Protein AF-A0AA97DWZ9-F1 (afdb_monomer_lite)

Foldseek 3Di:
DDDPDPVPDDVVVVVVDDDDDDDDDDLVVLLVVLVVDPPSVLLNVCVLLDSHNVVSVVCVVVVVSCVLVVLLVLLVCCLVVVDPLCRSCPPPDPVCLLVSLSSLLSLLVLLLVVVVPDDHDPSSPSVSVSCCVPQNNVRSVVLSVLSVVLSVVVVVDVDDSSVSVSVSVVSD

Sequence (172 aa):
MTSSHSTSLLPTIRSRCLLVNVPTPSLAEVKQWLMSQADGEEASKLFWLTTQPYRLLTIQQQGKVKLYSNLLEQLQNMFENTASINDVLKGLDSKNFEDYCNGLAAIVHQCICHSTGMKLDESLSQIYSILMARLGIQGLMTRYQALQKLKSDLQKTNLNPIMQLTHELNQW

pLDDT: mean 85.15, std 5.04, range [60.59, 93.81]

Secondary structure (DSSP, 8-state):
---S-GGGS-HHHHTTS-----PPPPHHHHHHHHHTSTTHHHHHTTTTT---HHHHHHHHHTT-HHHHHHHHHHHHHHHTTSS-HHHHTTT--TTTHHHHHHHHHHHHHHHHHHHTTPPPPGGGHHHHHHHHHHHHHHHHHHHHHHHHHHHHHHHHS---HHHHHHHHHTT-

Radius of gyration: 18.3 Å; chains: 1; bounding box: 42×41×44 Å

Structure (mmCIF, N/CA/C/O backbone):
data_AF-A0AA97DWZ9-F1
#
_entry.id   AF-A0AA97DWZ9-F1
#
loop_
_atom_site.group_PDB
_atom_site.id
_atom_site.type_symbol
_atom_site.label_atom_id
_atom_site.label_alt_id
_atom_site.label_comp_id
_atom_site.label_asym_id
_atom_site.label_entity_id
_atom_site.label_seq_id
_atom_site.pdbx_PDB_ins_code
_atom_site.Cartn_x
_atom_site.Cartn_y
_atom_site.Cartn_z
_atom_site.occupancy
_atom_site.B_iso_or_equiv
_atom_site.auth_seq_id
_atom_site.auth_comp_id
_atom_site.auth_asym_id
_atom_site.auth_atom_id
_atom_site.pdbx_PDB_model_num
ATOM 1 N N . MET A 1 1 ? 22.704 10.850 -16.354 1.00 60.59 1 MET A N 1
ATOM 2 C CA . MET A 1 1 ? 21.727 11.348 -15.360 1.00 60.59 1 MET A CA 1
ATOM 3 C C . MET A 1 1 ? 20.377 10.749 -15.694 1.00 60.59 1 MET A C 1
ATOM 5 O O . MET A 1 1 ? 20.024 10.741 -16.865 1.00 60.59 1 MET A O 1
ATOM 9 N N . THR A 1 2 ? 19.657 10.235 -14.705 1.00 76.69 2 THR A N 1
ATOM 10 C CA . THR A 1 2 ? 18.295 9.709 -14.863 1.00 76.69 2 THR A CA 1
ATOM 11 C C . THR A 1 2 ? 17.333 10.608 -14.087 1.00 76.69 2 THR A C 1
ATOM 13 O O . THR A 1 2 ? 17.697 11.153 -13.048 1.00 76.69 2 THR A O 1
ATOM 16 N N . SER A 1 3 ? 16.130 10.831 -14.617 1.00 76.44 3 SER A N 1
ATOM 17 C CA . SER A 1 3 ? 15.088 11.619 -13.949 1.00 76.44 3 SER A CA 1
ATOM 18 C C . SER A 1 3 ? 13.726 11.004 -14.233 1.00 76.44 3 SER A C 1
ATOM 20 O O . SER A 1 3 ? 13.460 10.607 -15.366 1.00 76.44 3 SER A O 1
ATOM 22 N N . SER A 1 4 ? 12.859 10.976 -13.222 1.00 76.31 4 SER A N 1
ATOM 23 C CA . SER A 1 4 ? 11.455 10.570 -13.359 1.00 76.31 4 SER A CA 1
ATOM 24 C C . SER A 1 4 ? 10.633 11.589 -14.158 1.00 76.31 4 SER A C 1
ATOM 26 O O . SER A 1 4 ? 9.623 11.234 -14.757 1.00 76.31 4 SER A O 1
ATOM 28 N N . HIS A 1 5 ? 11.079 12.853 -14.195 1.00 76.06 5 HIS A N 1
ATOM 29 C CA . HIS A 1 5 ? 10.437 13.938 -14.935 1.00 76.06 5 HIS A CA 1
ATOM 30 C C . HIS A 1 5 ? 11.487 14.764 -15.684 1.00 76.06 5 HIS A C 1
ATOM 32 O O . HIS A 1 5 ? 12.279 15.501 -15.092 1.00 76.06 5 HIS A O 1
ATOM 38 N N . SER A 1 6 ? 11.497 14.662 -17.013 1.00 74.81 6 SER A N 1
ATOM 39 C CA . SER A 1 6 ? 12.407 15.438 -17.866 1.00 74.81 6 SER A CA 1
ATOM 40 C C . SER A 1 6 ? 12.077 16.937 -17.884 1.00 74.81 6 SER A C 1
ATOM 42 O O . SER A 1 6 ? 12.932 17.754 -18.219 1.00 74.81 6 SER A O 1
ATOM 44 N N . THR A 1 7 ? 10.858 17.317 -17.491 1.00 76.88 7 THR A N 1
ATOM 45 C CA . THR A 1 7 ? 10.383 18.708 -17.401 1.00 76.88 7 THR A CA 1
ATOM 46 C C . THR A 1 7 ? 10.917 19.457 -16.184 1.00 76.88 7 THR A C 1
ATOM 48 O O . THR A 1 7 ? 11.015 20.678 -16.231 1.00 76.88 7 THR A O 1
ATOM 51 N N . SER A 1 8 ? 11.304 18.742 -15.127 1.00 79.25 8 SER A N 1
ATOM 52 C CA . SER A 1 8 ? 11.941 19.319 -13.937 1.00 79.25 8 SER A CA 1
ATOM 53 C C . SER A 1 8 ? 13.435 19.597 -14.139 1.00 79.25 8 SER A C 1
ATOM 55 O O . SER A 1 8 ? 14.067 20.205 -13.280 1.00 79.25 8 SER A O 1
ATOM 57 N N . LEU A 1 9 ? 14.018 19.148 -15.259 1.00 80.94 9 LEU A N 1
ATOM 58 C CA . LEU A 1 9 ? 15.406 19.437 -15.610 1.00 80.94 9 LEU A CA 1
ATOM 59 C C . LEU A 1 9 ? 15.530 20.838 -16.210 1.00 80.94 9 LEU A C 1
ATOM 61 O O . LEU A 1 9 ? 14.672 21.290 -16.970 1.00 80.94 9 LEU A O 1
ATOM 65 N N . LEU A 1 10 ? 16.651 21.498 -15.915 1.00 85.94 10 LEU A N 1
ATOM 66 C CA . LEU A 1 10 ? 16.957 22.807 -16.480 1.00 85.94 10 LEU A CA 1
ATOM 67 C C . LEU A 1 10 ? 16.918 22.756 -18.021 1.00 85.94 10 LEU A C 1
ATOM 69 O O . LEU A 1 10 ? 17.504 21.842 -18.617 1.00 85.94 10 LEU A O 1
ATOM 73 N N . PRO A 1 11 ? 16.304 23.754 -18.687 1.00 82.88 11 PRO A N 1
ATOM 74 C CA . PRO A 1 11 ? 16.199 23.788 -20.147 1.00 82.88 11 PRO A CA 1
ATOM 75 C C . PRO A 1 11 ? 17.548 23.664 -20.871 1.00 82.88 11 PRO A C 1
ATOM 77 O O . PRO A 1 11 ? 17.619 23.080 -21.950 1.00 82.88 11 PRO A O 1
ATOM 80 N N . THR A 1 12 ? 18.622 24.165 -20.256 1.00 87.94 12 THR A N 1
ATOM 81 C CA . THR A 1 12 ? 20.001 24.127 -20.768 1.00 87.94 12 THR A CA 1
ATOM 82 C C . THR A 1 12 ? 20.616 22.729 -20.788 1.00 87.94 12 THR A C 1
ATOM 84 O O . THR A 1 12 ? 21.486 22.462 -21.613 1.00 87.94 12 THR A O 1
ATOM 87 N N . ILE A 1 13 ? 20.170 21.831 -19.905 1.00 82.00 13 ILE A N 1
ATOM 88 C CA . ILE A 1 13 ? 20.565 20.417 -19.907 1.00 82.00 13 ILE A CA 1
ATOM 89 C C . ILE A 1 13 ? 19.726 19.673 -20.946 1.00 82.00 13 ILE A C 1
ATOM 91 O O . ILE A 1 13 ? 20.260 18.921 -21.757 1.00 82.00 13 ILE A O 1
ATOM 95 N N . ARG A 1 14 ? 18.414 19.941 -20.983 1.00 79.25 14 ARG A N 1
ATOM 96 C CA . ARG A 1 14 ? 17.484 19.293 -21.918 1.00 79.25 14 ARG A CA 1
ATOM 97 C C . ARG A 1 14 ? 17.847 19.531 -23.388 1.00 79.25 14 ARG A C 1
ATOM 99 O O . ARG A 1 14 ? 17.649 18.636 -24.195 1.00 79.25 14 ARG A O 1
ATOM 106 N N . SER A 1 15 ? 18.384 20.702 -23.739 1.00 84.38 15 SER A N 1
ATOM 107 C CA . SER A 1 15 ? 18.804 21.011 -25.117 1.00 84.38 15 SER A CA 1
ATOM 108 C C . SER A 1 15 ? 20.148 20.399 -25.524 1.00 84.38 15 SER A C 1
ATOM 110 O O . SER A 1 15 ? 20.467 20.379 -26.709 1.00 84.38 15 SER A O 1
ATOM 112 N N . ARG A 1 16 ? 20.942 19.913 -24.562 1.00 90.06 16 ARG A N 1
ATOM 113 C CA . ARG A 1 16 ? 22.289 19.358 -24.788 1.00 90.06 16 ARG A CA 1
ATOM 114 C C . ARG A 1 16 ? 22.362 17.843 -24.601 1.00 90.06 16 ARG A C 1
ATOM 116 O O . ARG A 1 16 ? 23.418 17.258 -24.823 1.00 90.06 16 ARG A O 1
ATOM 123 N N . CYS A 1 17 ? 21.270 17.208 -24.185 1.00 86.75 17 CYS A N 1
ATOM 124 C CA . CYS A 1 17 ? 21.200 15.772 -23.950 1.00 86.75 17 CYS A CA 1
ATOM 125 C C . CYS A 1 17 ? 20.155 15.118 -24.856 1.00 86.75 17 CYS A C 1
ATOM 127 O O . CYS A 1 17 ? 19.073 15.664 -25.065 1.00 86.75 17 CYS A O 1
ATOM 129 N N . LEU A 1 18 ? 20.457 13.911 -25.338 1.00 85.75 18 LEU A N 1
ATOM 130 C CA . LEU A 1 18 ? 19.472 13.062 -26.001 1.00 85.75 18 LEU A CA 1
ATOM 131 C C . LEU A 1 18 ? 18.522 12.478 -24.948 1.00 85.75 18 LEU A C 1
ATOM 133 O O . LEU A 1 18 ? 18.955 11.769 -24.038 1.00 85.75 18 LEU A O 1
ATOM 137 N N . LEU A 1 19 ? 17.229 12.776 -25.072 1.00 84.81 19 LEU A N 1
ATOM 138 C CA . LEU A 1 19 ? 16.201 12.174 -24.231 1.00 84.81 19 LEU A CA 1
ATOM 139 C C . LEU A 1 19 ? 15.907 10.756 -24.729 1.00 84.81 19 LEU A C 1
ATOM 141 O O . LEU A 1 19 ? 15.357 10.578 -25.813 1.00 84.81 19 LEU A O 1
ATOM 145 N N .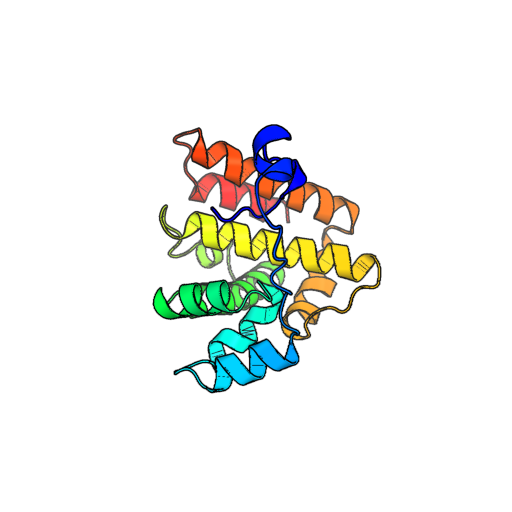 VAL A 1 20 ? 16.245 9.758 -23.917 1.00 87.25 20 VAL A N 1
ATOM 146 C CA . VAL A 1 20 ? 15.857 8.364 -24.144 1.00 87.25 20 VAL A CA 1
ATOM 147 C C . VAL A 1 20 ? 14.779 8.010 -23.128 1.00 87.25 20 VAL A C 1
ATOM 149 O O . VAL A 1 20 ? 15.035 8.005 -21.924 1.00 87.25 20 VAL A O 1
ATOM 152 N N . ASN A 1 21 ? 13.568 7.738 -23.609 1.00 83.44 21 ASN A N 1
ATOM 153 C CA . ASN A 1 21 ? 12.468 7.306 -22.755 1.00 83.44 21 ASN A CA 1
ATOM 154 C C . ASN A 1 21 ? 12.566 5.797 -22.540 1.00 83.44 21 ASN A C 1
ATOM 156 O O . ASN A 1 21 ? 12.572 5.032 -23.502 1.00 83.44 21 ASN A O 1
ATOM 160 N N . VAL A 1 22 ? 12.622 5.376 -21.280 1.00 82.25 22 VAL A N 1
ATOM 161 C CA . VAL A 1 22 ? 12.539 3.960 -20.919 1.00 82.25 22 VAL A CA 1
ATOM 162 C C . VAL A 1 22 ? 11.055 3.615 -20.756 1.00 82.25 22 VAL A C 1
ATOM 164 O O . VAL A 1 22 ? 10.411 4.204 -19.884 1.00 82.25 22 VAL A O 1
ATOM 167 N N . PRO A 1 23 ? 10.482 2.734 -21.596 1.00 81.62 23 PRO A N 1
ATOM 168 C CA . PRO A 1 23 ? 9.073 2.381 -21.498 1.00 81.62 23 PRO A CA 1
ATOM 169 C C . PRO A 1 23 ? 8.792 1.601 -20.209 1.00 81.62 23 PRO A C 1
ATOM 171 O O . PRO A 1 23 ? 9.613 0.801 -19.757 1.00 81.62 23 PRO A O 1
ATOM 174 N N . THR A 1 24 ? 7.614 1.823 -19.627 1.00 82.38 24 THR A N 1
ATOM 175 C CA . THR A 1 24 ? 7.127 1.014 -18.505 1.00 82.38 24 THR A CA 1
ATOM 176 C C . THR A 1 24 ? 6.693 -0.353 -19.039 1.00 82.38 24 THR A C 1
ATOM 178 O O . THR A 1 24 ? 5.878 -0.385 -19.964 1.00 82.38 24 THR A O 1
ATOM 181 N N . PRO A 1 25 ? 7.198 -1.468 -18.486 1.00 85.56 25 PRO A N 1
ATOM 182 C CA . PRO A 1 25 ? 6.802 -2.800 -18.927 1.00 85.56 25 PRO A CA 1
ATOM 183 C C . PRO A 1 25 ? 5.320 -3.061 -18.637 1.00 85.56 25 PRO A C 1
ATOM 185 O O . PRO A 1 25 ? 4.747 -2.533 -17.680 1.00 85.56 25 PRO A O 1
ATOM 188 N N . SER A 1 26 ? 4.701 -3.899 -19.461 1.00 86.94 26 SER A N 1
ATOM 189 C CA . SER A 1 26 ? 3.337 -4.374 -19.251 1.00 86.94 26 SER A CA 1
ATOM 190 C C . SER A 1 26 ? 3.254 -5.328 -18.055 1.00 86.94 26 SER A C 1
ATOM 192 O O . SER A 1 26 ? 4.231 -5.973 -17.672 1.00 86.94 26 SER A O 1
ATOM 194 N N . LEU A 1 27 ? 2.059 -5.473 -17.473 1.00 83.75 27 LEU A N 1
ATOM 195 C CA . LEU A 1 27 ? 1.843 -6.370 -16.330 1.00 83.75 27 LEU A CA 1
ATOM 196 C C . LEU A 1 27 ? 2.209 -7.826 -16.672 1.00 83.75 27 LEU A C 1
ATOM 198 O O . LEU A 1 27 ? 2.805 -8.519 -15.851 1.00 83.75 27 LEU A O 1
ATOM 202 N N . ALA A 1 28 ? 1.916 -8.267 -17.899 1.00 85.69 28 ALA A N 1
ATOM 203 C CA . 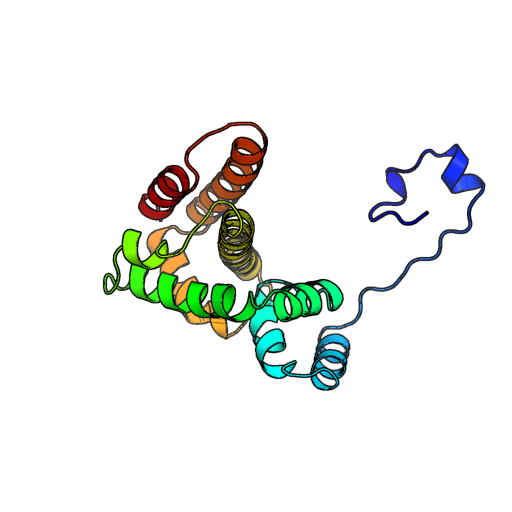ALA A 1 28 ? 2.262 -9.605 -18.375 1.00 85.69 28 ALA A CA 1
ATOM 204 C C . ALA A 1 28 ? 3.784 -9.831 -18.418 1.00 85.69 28 ALA A C 1
ATOM 206 O O . ALA A 1 28 ? 4.260 -10.855 -17.932 1.00 85.69 28 ALA A O 1
ATOM 207 N N . GLU A 1 29 ? 4.547 -8.856 -18.924 1.00 87.25 29 GLU A N 1
ATOM 208 C CA . GLU A 1 29 ? 6.014 -8.918 -18.966 1.00 87.25 29 GLU A CA 1
ATOM 209 C C . GLU A 1 29 ? 6.616 -8.927 -17.559 1.00 87.25 29 GLU A C 1
ATOM 211 O O . GLU A 1 29 ? 7.520 -9.712 -17.277 1.00 87.25 29 GLU A O 1
ATOM 216 N N . VAL A 1 30 ? 6.082 -8.104 -16.648 1.00 86.69 30 VAL A N 1
ATOM 217 C CA . VAL A 1 30 ? 6.524 -8.086 -15.247 1.00 86.69 30 VAL A CA 1
ATOM 218 C C . VAL A 1 30 ? 6.248 -9.426 -14.572 1.00 86.69 30 VAL A C 1
ATOM 220 O O . VAL A 1 30 ? 7.117 -9.940 -13.873 1.00 86.69 30 VAL A O 1
ATOM 223 N N . LYS A 1 31 ? 5.072 -10.022 -14.797 1.00 85.88 31 LYS A N 1
ATOM 224 C CA . LYS A 1 31 ? 4.727 -11.335 -14.241 1.00 85.88 31 LYS A CA 1
ATOM 225 C C . LYS A 1 31 ? 5.664 -12.423 -14.761 1.00 85.88 31 LYS A C 1
ATOM 227 O O . LYS A 1 31 ? 6.204 -13.177 -13.961 1.00 85.88 31 LYS A O 1
ATOM 232 N N . GLN A 1 32 ? 5.906 -12.469 -16.070 1.00 87.94 32 GLN A N 1
ATOM 233 C CA . GLN A 1 32 ? 6.830 -13.434 -16.668 1.00 87.94 32 GLN A CA 1
ATOM 234 C C . GLN A 1 32 ? 8.258 -13.270 -16.125 1.00 87.94 32 GLN A C 1
ATOM 236 O O . GLN A 1 32 ? 8.917 -14.260 -15.820 1.00 87.94 32 GLN A O 1
ATOM 241 N N . TRP A 1 33 ? 8.722 -12.029 -15.965 1.00 88.50 33 TRP A N 1
ATOM 242 C CA . TRP A 1 33 ? 10.035 -11.741 -15.392 1.00 88.50 33 TRP A CA 1
ATOM 243 C C . TRP A 1 33 ? 10.130 -12.107 -13.904 1.00 88.50 33 TRP A C 1
ATOM 245 O O . TRP A 1 33 ? 11.144 -12.647 -13.475 1.00 88.50 33 TRP A O 1
ATOM 255 N N . LEU A 1 34 ? 9.081 -11.870 -13.109 1.00 86.38 34 LEU A N 1
ATOM 256 C CA . LEU A 1 34 ? 9.052 -12.297 -11.706 1.00 86.38 34 LEU A CA 1
ATOM 257 C C . LEU A 1 34 ? 9.097 -13.818 -11.588 1.00 86.38 34 LEU A C 1
ATOM 259 O O . LEU A 1 34 ? 9.835 -14.328 -10.756 1.00 86.38 34 LEU A O 1
ATOM 263 N N . MET A 1 35 ? 8.388 -14.547 -12.452 1.00 86.19 35 MET A N 1
ATOM 264 C CA . MET A 1 35 ? 8.420 -16.014 -12.455 1.00 86.19 35 MET A CA 1
ATOM 265 C C . MET A 1 35 ? 9.812 -16.596 -12.743 1.00 86.19 35 MET A C 1
ATOM 267 O O . MET A 1 35 ? 10.064 -17.743 -12.389 1.00 86.19 35 MET A O 1
ATOM 271 N N . SER A 1 36 ? 10.727 -15.833 -13.357 1.00 86.12 36 SER A N 1
ATOM 272 C CA . SER A 1 36 ? 12.119 -16.266 -13.532 1.00 86.12 36 SER A CA 1
ATOM 273 C C . SER A 1 36 ? 13.006 -16.001 -12.307 1.00 86.12 36 SER A C 1
ATOM 275 O O . SER A 1 36 ? 14.179 -16.365 -12.326 1.00 86.12 36 SER A O 1
ATOM 277 N N . GLN A 1 37 ? 12.494 -15.328 -11.274 1.00 83.38 37 GLN A N 1
ATOM 278 C CA . GLN A 1 37 ? 13.187 -15.074 -10.009 1.00 83.38 37 GLN A CA 1
ATOM 279 C C . GLN A 1 37 ? 12.755 -16.104 -8.952 1.00 83.38 37 GLN A C 1
ATOM 281 O O . GLN A 1 37 ? 11.646 -16.636 -9.005 1.00 83.38 37 GLN A O 1
ATOM 286 N N . ALA A 1 38 ? 13.613 -16.372 -7.962 1.00 76.12 38 ALA A N 1
ATOM 287 C CA . ALA A 1 38 ? 13.226 -17.172 -6.792 1.00 76.12 38 ALA A CA 1
ATOM 288 C C . ALA A 1 38 ? 12.006 -16.531 -6.107 1.00 76.12 38 ALA A C 1
ATOM 290 O O . ALA A 1 38 ? 11.936 -15.311 -6.079 1.00 76.12 38 ALA A O 1
ATOM 291 N N . ASP A 1 39 ? 11.046 -17.306 -5.593 1.00 74.69 39 ASP A N 1
ATOM 292 C CA . ASP A 1 39 ? 9.837 -16.825 -4.887 1.00 74.69 39 ASP A CA 1
ATOM 293 C C . ASP A 1 39 ? 8.996 -15.747 -5.613 1.00 74.69 39 ASP A C 1
ATOM 295 O O . ASP A 1 39 ? 8.191 -15.043 -4.995 1.00 74.69 39 ASP A O 1
ATOM 299 N N . GLY A 1 40 ? 9.140 -15.613 -6.936 1.00 76.00 40 GLY A N 1
ATOM 300 C CA . GLY A 1 40 ? 8.447 -14.582 -7.714 1.00 76.00 40 GLY A CA 1
ATOM 301 C C . GLY A 1 40 ? 6.921 -14.711 -7.728 1.00 76.00 40 GLY A C 1
ATOM 302 O O . GLY A 1 40 ? 6.218 -13.730 -7.976 1.00 76.00 40 GLY A O 1
ATOM 303 N N . GLU A 1 41 ? 6.396 -15.897 -7.418 1.00 79.62 41 GLU A N 1
ATOM 304 C CA . GLU A 1 41 ? 4.960 -16.135 -7.272 1.00 79.62 41 GLU A CA 1
ATOM 305 C C . GLU A 1 41 ? 4.372 -15.351 -6.088 1.00 79.62 41 GLU A C 1
ATOM 307 O O . GLU A 1 41 ? 3.344 -14.691 -6.239 1.00 79.62 41 GLU A O 1
ATOM 312 N N . GLU A 1 42 ? 5.060 -15.309 -4.945 1.00 80.06 42 GLU A N 1
ATOM 313 C CA . GLU A 1 42 ? 4.611 -14.538 -3.780 1.00 80.06 42 GLU A CA 1
ATOM 314 C C . GLU A 1 42 ? 4.698 -13.027 -4.034 1.00 80.06 42 GLU A C 1
ATOM 316 O O . GLU A 1 42 ? 3.799 -12.275 -3.659 1.00 80.06 42 GLU A O 1
ATOM 321 N N . ALA A 1 43 ? 5.733 -12.570 -4.747 1.00 80.88 43 ALA A N 1
ATOM 322 C CA . ALA A 1 43 ? 5.844 -11.172 -5.162 1.00 80.88 43 ALA A CA 1
ATOM 323 C C . ALA A 1 43 ? 4.734 -10.766 -6.148 1.00 80.88 43 ALA A C 1
ATOM 325 O O . ALA A 1 43 ? 4.266 -9.627 -6.117 1.00 80.88 43 ALA A O 1
ATOM 326 N N . SER A 1 44 ? 4.267 -11.696 -6.988 1.00 81.88 44 SER A N 1
ATOM 327 C CA . SER A 1 44 ? 3.174 -11.438 -7.931 1.00 81.88 44 SER A CA 1
ATOM 328 C C . SER A 1 44 ? 1.834 -11.162 -7.236 1.00 81.88 44 SER A C 1
ATOM 330 O O . SER A 1 44 ? 1.021 -10.399 -7.749 1.00 81.88 44 SER A O 1
ATOM 332 N N . LYS A 1 45 ? 1.623 -11.670 -6.014 1.00 83.69 45 LYS A N 1
ATOM 333 C CA . LYS A 1 45 ? 0.431 -11.352 -5.207 1.00 83.69 45 LYS A CA 1
ATOM 334 C C . LYS A 1 45 ? 0.392 -9.890 -4.746 1.00 83.69 45 LYS A C 1
ATOM 336 O O . LYS A 1 45 ? -0.639 -9.423 -4.278 1.00 83.69 45 LYS A O 1
ATOM 341 N N . LEU A 1 46 ? 1.497 -9.151 -4.877 1.00 85.81 46 LEU A N 1
ATOM 342 C CA . LEU A 1 46 ? 1.613 -7.746 -4.478 1.00 85.81 46 LEU A CA 1
ATOM 343 C C . LEU A 1 46 ? 1.396 -6.760 -5.636 1.00 85.81 46 LEU A C 1
ATOM 345 O O . LEU A 1 46 ? 1.708 -5.575 -5.495 1.00 85.81 46 LEU A O 1
ATOM 349 N N . PHE A 1 47 ? 0.842 -7.196 -6.773 1.00 86.94 47 PHE A N 1
ATOM 350 C CA . PHE A 1 47 ? 0.546 -6.286 -7.889 1.00 86.94 47 PHE A CA 1
ATOM 351 C C . PHE A 1 47 ? -0.427 -5.161 -7.525 1.00 86.94 47 PHE A C 1
ATOM 353 O O . PHE A 1 47 ? -0.343 -4.076 -8.104 1.00 86.94 47 PHE A O 1
ATOM 360 N N . TRP A 1 48 ? -1.284 -5.372 -6.523 1.00 85.88 48 TRP A N 1
ATOM 361 C CA . TRP A 1 48 ? -2.147 -4.326 -5.976 1.00 85.88 48 TRP A CA 1
ATOM 362 C C . TRP A 1 48 ? -1.358 -3.152 -5.367 1.00 85.88 48 TRP A C 1
ATOM 364 O O . TRP A 1 48 ? -1.827 -2.012 -5.409 1.00 85.88 48 TRP A O 1
ATOM 374 N N . LEU A 1 49 ? -0.152 -3.410 -4.842 1.00 87.00 49 LEU A N 1
ATOM 375 C CA . LEU A 1 49 ? 0.725 -2.411 -4.230 1.00 87.00 49 LEU A CA 1
ATOM 376 C C . LEU A 1 49 ? 1.532 -1.649 -5.285 1.00 87.00 49 LEU A C 1
ATOM 378 O O . LEU A 1 49 ? 1.653 -0.424 -5.223 1.00 87.00 49 LEU A O 1
ATOM 382 N N . THR A 1 50 ? 2.143 -2.362 -6.232 1.00 84.88 50 THR A N 1
ATOM 383 C CA . THR A 1 50 ? 2.943 -1.743 -7.291 1.00 84.88 50 THR A CA 1
ATOM 384 C C . THR A 1 50 ? 3.102 -2.662 -8.496 1.00 84.88 50 THR A C 1
ATOM 386 O O . THR A 1 50 ? 3.268 -3.869 -8.367 1.00 84.88 50 THR A O 1
ATOM 389 N N . THR A 1 51 ? 3.119 -2.066 -9.685 1.00 82.62 51 THR A N 1
ATOM 390 C CA . THR A 1 51 ? 3.420 -2.750 -10.950 1.00 82.62 51 THR A CA 1
ATOM 391 C C . THR A 1 51 ? 4.886 -2.601 -11.366 1.00 82.62 51 THR A C 1
ATOM 393 O O . THR A 1 51 ? 5.288 -3.106 -12.410 1.00 82.62 51 THR A O 1
ATOM 396 N N . GLN A 1 52 ? 5.709 -1.908 -10.566 1.00 84.94 52 GLN A N 1
ATOM 397 C CA . GLN A 1 52 ? 7.121 -1.692 -10.876 1.00 84.94 52 GLN A CA 1
ATOM 398 C C . GLN A 1 52 ? 7.953 -2.937 -10.512 1.00 84.94 52 GLN A C 1
ATOM 400 O O . GLN A 1 52 ? 8.069 -3.254 -9.324 1.00 84.94 52 GLN A O 1
ATOM 405 N N . PRO A 1 53 ? 8.608 -3.604 -11.485 1.00 84.12 53 PRO A N 1
ATOM 406 C CA . PRO A 1 53 ? 9.292 -4.884 -11.266 1.00 84.12 53 PRO A CA 1
ATOM 407 C C . PRO A 1 53 ? 10.399 -4.790 -10.215 1.00 84.12 53 PRO A C 1
ATOM 409 O O . PRO A 1 53 ? 10.471 -5.606 -9.300 1.00 84.12 53 PRO A O 1
ATOM 412 N N . TYR A 1 54 ? 11.234 -3.749 -10.295 1.00 84.81 54 TYR A N 1
ATOM 413 C CA . TYR A 1 54 ? 12.333 -3.563 -9.348 1.00 84.81 54 TYR A CA 1
ATOM 414 C C . TYR A 1 54 ? 11.828 -3.319 -7.924 1.00 84.81 54 TYR A C 1
ATOM 416 O O . TYR A 1 54 ? 12.409 -3.818 -6.967 1.00 84.81 54 TYR A O 1
ATOM 424 N N . ARG A 1 55 ? 10.709 -2.601 -7.768 1.00 85.31 55 ARG A N 1
ATOM 425 C CA . ARG A 1 55 ? 10.124 -2.358 -6.448 1.00 85.31 55 ARG A CA 1
ATOM 426 C C . ARG A 1 55 ? 9.612 -3.659 -5.827 1.00 85.31 55 ARG A C 1
ATOM 428 O O . ARG A 1 55 ? 9.909 -3.917 -4.664 1.00 85.31 55 ARG A O 1
ATOM 435 N N . LEU A 1 56 ? 8.934 -4.503 -6.606 1.00 85.69 56 LEU A N 1
ATOM 436 C CA . LEU A 1 56 ? 8.518 -5.840 -6.162 1.00 85.69 56 LEU A CA 1
ATOM 437 C C . LEU A 1 56 ? 9.722 -6.694 -5.746 1.00 85.69 56 LEU A C 1
ATOM 439 O O . LEU A 1 56 ? 9.715 -7.263 -4.656 1.00 85.69 56 LEU A O 1
ATOM 443 N N . LEU A 1 57 ? 10.797 -6.686 -6.541 1.00 85.38 57 LEU A N 1
ATOM 444 C CA . LEU A 1 57 ? 12.032 -7.393 -6.199 1.00 85.38 57 LEU A CA 1
ATOM 445 C C . LEU A 1 57 ? 12.656 -6.867 -4.895 1.00 85.38 57 LEU A C 1
ATOM 447 O O . LEU A 1 57 ? 13.073 -7.656 -4.053 1.00 85.38 57 LEU A O 1
ATOM 451 N N . THR A 1 58 ? 12.696 -5.548 -4.683 1.00 86.38 58 THR A N 1
ATOM 452 C CA . THR A 1 58 ? 13.245 -4.979 -3.438 1.00 86.38 58 THR A CA 1
ATOM 453 C C . THR A 1 58 ? 12.427 -5.363 -2.209 1.00 86.38 58 THR A C 1
ATOM 455 O O . THR A 1 58 ? 13.005 -5.673 -1.170 1.00 86.38 58 THR A O 1
ATOM 458 N N . ILE A 1 59 ? 11.095 -5.400 -2.318 1.00 86.25 59 ILE A N 1
ATOM 459 C CA . ILE A 1 59 ? 10.208 -5.847 -1.232 1.00 86.25 59 ILE A CA 1
ATOM 460 C C . ILE A 1 59 ? 10.494 -7.312 -0.895 1.00 86.25 59 ILE A C 1
ATOM 462 O O . ILE A 1 59 ? 10.568 -7.679 0.280 1.00 86.25 59 ILE A O 1
ATOM 466 N N . GLN A 1 60 ? 10.707 -8.129 -1.925 1.00 85.62 60 GLN A N 1
ATOM 467 C CA . GLN A 1 60 ? 11.058 -9.532 -1.784 1.00 85.62 60 GLN A CA 1
ATOM 468 C C . GLN A 1 60 ? 12.418 -9.730 -1.110 1.00 85.62 60 GLN A C 1
ATOM 470 O O . GLN A 1 60 ? 12.502 -10.429 -0.103 1.00 85.62 60 GLN A O 1
ATOM 475 N N . GLN A 1 61 ? 13.466 -9.064 -1.594 1.00 86.00 61 GLN A N 1
ATOM 476 C CA . GLN A 1 61 ? 14.815 -9.149 -1.023 1.00 86.00 61 GLN A CA 1
ATOM 477 C C . GLN A 1 61 ? 14.878 -8.653 0.427 1.00 86.00 61 GLN A C 1
ATOM 479 O O . GLN A 1 61 ? 15.676 -9.146 1.218 1.00 86.00 61 GLN A O 1
ATOM 484 N N . GLN A 1 62 ? 14.021 -7.699 0.795 1.00 85.38 62 GLN A N 1
ATOM 485 C CA . GLN A 1 62 ? 13.904 -7.201 2.167 1.00 85.38 62 GLN A CA 1
ATOM 486 C C . GLN A 1 62 ? 13.057 -8.108 3.077 1.00 85.38 62 GLN A C 1
ATOM 488 O O . GLN A 1 62 ? 12.880 -7.783 4.249 1.00 85.38 62 GLN A O 1
ATOM 493 N N . GLY A 1 63 ? 12.499 -9.212 2.566 1.00 83.00 63 GLY A N 1
ATOM 494 C CA . GLY A 1 63 ? 11.638 -10.115 3.335 1.00 83.00 63 GLY A CA 1
ATOM 495 C C . GLY A 1 63 ? 10.296 -9.495 3.744 1.00 83.00 63 GLY A C 1
ATOM 496 O O . GLY A 1 63 ? 9.622 -10.010 4.634 1.00 83.00 63 GLY A O 1
ATOM 497 N N . LYS A 1 64 ? 9.886 -8.393 3.102 1.00 84.81 64 LYS A N 1
ATOM 498 C CA . LYS A 1 64 ? 8.684 -7.617 3.453 1.00 84.81 64 LYS A CA 1
ATOM 499 C C . LYS A 1 64 ? 7.409 -8.127 2.785 1.00 84.81 64 LYS A C 1
ATOM 501 O O . LYS A 1 64 ? 6.338 -7.587 3.035 1.00 84.81 64 LYS A O 1
ATOM 506 N N . VAL A 1 65 ? 7.490 -9.177 1.970 1.00 84.06 65 VAL A N 1
ATOM 507 C CA . VAL A 1 65 ? 6.320 -9.750 1.278 1.00 84.06 65 VAL A CA 1
ATOM 508 C C . VAL A 1 65 ? 5.242 -10.169 2.275 1.00 84.06 65 VAL A C 1
ATOM 510 O O . VAL A 1 65 ? 4.083 -9.800 2.110 1.00 84.06 65 VAL A O 1
ATOM 513 N N . LYS A 1 66 ? 5.652 -10.826 3.369 1.00 83.88 66 LYS A N 1
ATOM 514 C CA . LYS A 1 66 ? 4.748 -11.248 4.446 1.00 83.88 66 LYS A CA 1
ATOM 515 C C . LYS A 1 66 ? 4.055 -10.076 5.140 1.00 83.88 66 LYS A C 1
ATOM 517 O O . LYS A 1 66 ? 2.918 -10.211 5.566 1.00 83.88 66 LYS A O 1
ATOM 522 N N . LEU A 1 67 ? 4.720 -8.924 5.250 1.00 86.50 67 LEU A N 1
ATOM 523 C CA . LEU A 1 67 ? 4.116 -7.728 5.841 1.00 86.50 67 LEU A CA 1
ATOM 524 C C . LEU A 1 67 ? 2.912 -7.281 5.009 1.00 86.50 67 LEU A C 1
ATOM 526 O O . LEU A 1 67 ? 1.839 -7.060 5.557 1.00 86.50 67 LEU A O 1
ATOM 530 N N . TYR A 1 68 ? 3.076 -7.191 3.689 1.00 86.62 68 TYR A N 1
ATOM 531 C CA . TYR A 1 68 ? 2.011 -6.732 2.802 1.00 86.62 68 TYR A CA 1
ATOM 532 C C . TYR A 1 68 ? 0.909 -7.777 2.591 1.00 86.62 68 TYR A C 1
ATOM 534 O O . TYR A 1 68 ? -0.256 -7.398 2.509 1.00 86.62 68 TYR A O 1
ATOM 542 N N . SER A 1 69 ? 1.234 -9.074 2.539 1.00 84.00 69 SER A N 1
ATOM 543 C CA . SER A 1 69 ? 0.204 -10.121 2.472 1.00 84.00 69 SER A CA 1
ATOM 544 C C . SER A 1 69 ? -0.652 -10.138 3.739 1.00 84.00 69 SER A C 1
ATOM 546 O O . SER A 1 69 ? -1.877 -10.151 3.652 1.00 84.00 69 SER A O 1
ATOM 548 N N . ASN A 1 70 ? -0.013 -10.051 4.909 1.00 86.62 70 ASN A N 1
ATOM 549 C CA . ASN A 1 70 ? -0.712 -10.052 6.191 1.00 86.62 70 ASN A CA 1
ATOM 550 C C . ASN A 1 70 ? -1.514 -8.765 6.404 1.00 86.62 70 ASN A C 1
ATOM 552 O O . ASN A 1 70 ? -2.519 -8.799 7.100 1.00 86.62 70 ASN A O 1
ATOM 556 N N . LEU A 1 71 ? -1.107 -7.640 5.804 1.00 87.94 71 LEU A N 1
ATOM 557 C CA . LEU A 1 71 ? -1.821 -6.367 5.921 1.00 87.94 71 LEU A CA 1
ATOM 558 C C . LEU A 1 71 ? -3.282 -6.480 5.464 1.00 87.94 71 LEU A C 1
ATOM 560 O O . LEU A 1 71 ? -4.172 -5.957 6.129 1.00 87.94 71 LEU A O 1
ATOM 564 N N . LEU A 1 72 ? -3.530 -7.158 4.339 1.00 86.88 72 LEU A N 1
ATOM 565 C CA . LEU A 1 72 ? -4.887 -7.340 3.815 1.00 86.88 72 LEU A CA 1
ATOM 566 C C . LEU A 1 72 ? -5.738 -8.179 4.772 1.00 86.88 72 LEU A C 1
ATOM 568 O O . LEU A 1 72 ? -6.849 -7.779 5.112 1.00 86.88 72 LEU A O 1
ATOM 572 N N . GLU A 1 73 ? -5.190 -9.294 5.251 1.00 87.06 73 GLU A N 1
ATOM 573 C CA . GLU A 1 73 ? -5.860 -10.191 6.198 1.00 87.06 73 GLU A CA 1
ATOM 574 C C . GLU A 1 73 ? -6.134 -9.496 7.542 1.00 87.06 73 GLU A C 1
ATOM 576 O O . GLU A 1 73 ? -7.238 -9.560 8.078 1.00 87.06 73 GLU A O 1
ATOM 581 N N . GLN A 1 74 ? -5.157 -8.758 8.072 1.00 87.94 74 GLN A N 1
ATOM 582 C CA . GLN A 1 74 ? -5.299 -7.995 9.311 1.00 87.94 74 GLN A CA 1
ATOM 583 C C . GLN A 1 74 ? -6.364 -6.905 9.190 1.00 87.94 74 GLN A C 1
ATOM 585 O O . GLN A 1 74 ? -7.162 -6.737 10.109 1.00 87.94 74 GLN A O 1
ATOM 590 N N . LEU A 1 75 ? -6.416 -6.189 8.063 1.00 87.75 75 LEU A N 1
ATOM 591 C CA . LEU A 1 75 ? -7.461 -5.198 7.815 1.00 87.75 75 LEU A CA 1
ATOM 592 C C . LEU A 1 75 ? -8.848 -5.830 7.732 1.00 87.75 75 LEU A C 1
ATOM 594 O O . LEU A 1 75 ? -9.786 -5.290 8.311 1.00 87.75 75 LEU A O 1
ATOM 598 N N . GLN A 1 76 ? -8.990 -6.963 7.043 1.00 86.94 76 GLN A N 1
ATOM 599 C CA . GLN A 1 76 ? -10.263 -7.684 6.992 1.00 86.94 76 GLN A CA 1
ATOM 600 C C . GLN A 1 76 ? -10.719 -8.080 8.398 1.00 86.94 76 GLN A C 1
ATOM 602 O O . GLN A 1 76 ? -11.822 -7.721 8.804 1.00 86.94 76 GLN A O 1
ATOM 607 N N . ASN A 1 77 ? -9.829 -8.695 9.180 1.00 87.38 77 ASN A N 1
ATOM 608 C CA . ASN A 1 77 ? -10.109 -9.083 10.561 1.00 87.38 77 ASN A CA 1
ATOM 609 C C . ASN A 1 77 ? -10.456 -7.881 11.459 1.00 87.38 77 ASN A C 1
ATOM 611 O O . ASN A 1 77 ? -11.334 -7.963 12.320 1.00 87.38 77 ASN A O 1
ATOM 615 N N . MET A 1 78 ? -9.811 -6.733 11.240 1.00 89.00 78 MET A N 1
ATOM 616 C CA . MET A 1 78 ? -10.143 -5.484 11.930 1.00 89.00 78 MET A CA 1
ATOM 617 C C . MET A 1 78 ? -11.574 -5.039 11.622 1.00 89.00 78 MET A C 1
ATOM 619 O O . MET A 1 78 ? -12.330 -4.689 12.527 1.00 89.00 78 MET A O 1
ATOM 623 N N . PHE A 1 79 ? -11.970 -5.055 10.349 1.00 85.94 79 PHE A N 1
ATOM 624 C CA . PHE A 1 79 ? -13.314 -4.645 9.960 1.00 85.94 79 PHE A CA 1
ATOM 625 C C . PHE A 1 79 ? -14.386 -5.644 10.395 1.00 85.94 79 PHE A C 1
ATOM 627 O O . PHE A 1 79 ? -15.497 -5.238 10.731 1.00 85.94 79 PHE A O 1
ATOM 634 N N . GLU A 1 80 ? -14.067 -6.932 10.448 1.00 85.81 80 GLU A N 1
ATOM 635 C CA . GLU A 1 80 ? -14.960 -7.971 10.967 1.00 85.81 80 GLU A CA 1
ATOM 636 C C . GLU A 1 80 ? -15.026 -7.986 12.508 1.00 85.81 80 GLU A C 1
ATOM 638 O O . GLU A 1 80 ? -15.769 -8.778 13.084 1.00 85.81 80 GLU A O 1
ATOM 643 N N . ASN A 1 81 ? -14.309 -7.076 13.186 1.00 80.81 81 ASN A N 1
ATOM 644 C CA . ASN A 1 81 ? -14.160 -7.001 14.645 1.00 80.81 81 ASN A CA 1
ATOM 645 C C . ASN A 1 81 ? -13.581 -8.285 15.278 1.00 80.81 81 ASN A C 1
ATOM 647 O O . ASN A 1 81 ? -13.777 -8.531 16.469 1.00 80.81 81 ASN A O 1
ATOM 651 N N . THR A 1 82 ? -12.861 -9.103 14.506 1.00 79.31 82 THR A N 1
ATOM 652 C CA . THR A 1 82 ? -12.194 -10.323 14.988 1.00 79.31 82 THR A CA 1
ATOM 653 C C . THR A 1 82 ? -10.789 -10.044 15.527 1.00 79.31 82 THR A C 1
ATOM 655 O O . THR A 1 82 ? -10.279 -10.827 16.328 1.00 79.31 82 THR A O 1
ATOM 658 N N . ALA A 1 83 ? -10.181 -8.912 15.153 1.00 81.56 83 ALA A N 1
ATOM 659 C CA . ALA A 1 83 ? -8.891 -8.444 15.659 1.00 81.56 83 ALA A CA 1
ATOM 660 C C . ALA A 1 83 ? -8.962 -6.982 16.123 1.00 81.56 83 ALA A C 1
ATOM 662 O O . ALA A 1 83 ? -9.634 -6.152 15.508 1.00 81.56 83 ALA A O 1
ATOM 663 N N . SER A 1 84 ? -8.242 -6.643 17.198 1.00 83.94 84 SER A N 1
ATOM 664 C CA . SER A 1 84 ? -8.140 -5.252 17.650 1.00 83.94 84 SER A CA 1
ATOM 665 C C . SER A 1 84 ? -7.139 -4.464 16.798 1.00 83.94 84 SER A C 1
ATOM 667 O O . SER A 1 84 ? -6.213 -5.031 16.219 1.00 83.94 84 SER A O 1
ATOM 669 N N . ILE A 1 85 ? -7.247 -3.131 16.778 1.00 83.88 85 ILE A N 1
ATOM 670 C CA . ILE A 1 85 ? -6.265 -2.265 16.094 1.00 83.88 85 ILE A CA 1
ATOM 671 C C . ILE A 1 85 ? -4.842 -2.510 16.627 1.00 83.88 85 ILE A C 1
ATOM 673 O O . ILE A 1 85 ? -3.874 -2.454 15.875 1.00 83.88 85 ILE A O 1
ATOM 677 N N . ASN A 1 86 ? -4.695 -2.849 17.910 1.00 82.00 86 ASN A N 1
ATOM 678 C CA . ASN A 1 86 ? -3.390 -3.179 18.485 1.00 82.00 86 ASN A CA 1
ATOM 679 C C . ASN A 1 86 ? -2.811 -4.485 17.921 1.00 82.00 86 ASN A C 1
ATOM 681 O O . ASN A 1 86 ? -1.594 -4.602 17.801 1.00 82.00 86 ASN A O 1
ATOM 685 N N . ASP A 1 87 ? -3.662 -5.445 17.551 1.00 81.56 87 ASP A N 1
ATOM 686 C CA . ASP A 1 87 ? -3.236 -6.694 16.912 1.00 81.56 87 ASP A CA 1
ATOM 687 C C . ASP A 1 87 ? -2.826 -6.463 15.454 1.00 81.56 87 ASP A C 1
ATOM 689 O O . ASP A 1 87 ? -1.840 -7.031 14.987 1.00 81.56 87 ASP A O 1
ATOM 693 N N . VAL A 1 88 ? -3.536 -5.572 14.762 1.00 81.81 88 VAL A N 1
ATOM 694 C CA . VAL A 1 88 ? -3.240 -5.131 13.388 1.00 81.81 88 VAL A CA 1
ATOM 695 C C . VAL A 1 88 ? -1.898 -4.396 13.320 1.00 81.81 88 VAL A C 1
ATOM 697 O O . VAL A 1 88 ? -1.113 -4.594 12.397 1.00 81.81 88 VAL A O 1
ATOM 700 N N . LEU A 1 89 ? -1.594 -3.588 14.338 1.00 83.44 89 LEU A N 1
ATOM 701 C CA . LEU A 1 89 ? -0.337 -2.841 14.452 1.00 83.44 89 LEU A CA 1
ATOM 702 C C . LEU A 1 89 ? 0.775 -3.620 15.171 1.00 83.44 89 LEU A C 1
ATOM 704 O O . LEU A 1 89 ? 1.852 -3.079 15.444 1.00 83.44 89 LEU A O 1
ATOM 708 N N . LYS A 1 90 ? 0.547 -4.894 15.497 1.00 79.88 90 LYS A N 1
ATOM 709 C CA . LYS A 1 90 ? 1.513 -5.712 16.227 1.00 79.88 90 LYS A CA 1
ATOM 710 C C . LYS A 1 90 ? 2.746 -5.976 15.363 1.00 79.88 90 LYS A C 1
ATOM 712 O O . LYS A 1 90 ? 2.659 -6.563 14.290 1.00 79.88 90 LYS A O 1
ATOM 717 N N . GLY A 1 91 ? 3.914 -5.571 15.860 1.00 74.12 91 GLY A N 1
ATOM 718 C CA . GLY A 1 91 ? 5.177 -5.673 15.120 1.00 74.12 91 GLY A CA 1
ATOM 719 C C . GLY A 1 91 ? 5.478 -4.470 14.220 1.00 74.12 91 GLY A C 1
ATOM 720 O O . GLY A 1 91 ? 6.472 -4.501 13.494 1.00 74.12 91 GLY A O 1
ATOM 721 N N . LEU A 1 92 ? 4.665 -3.408 14.283 1.00 81.06 92 LEU A N 1
ATOM 722 C CA . LEU A 1 92 ? 4.998 -2.119 13.688 1.00 81.06 92 LEU A CA 1
ATOM 723 C C . LEU A 1 92 ? 6.171 -1.485 14.450 1.00 81.06 92 LEU A C 1
ATOM 725 O O . LEU A 1 92 ? 6.119 -1.305 15.667 1.00 81.06 92 LEU A O 1
ATOM 729 N N . ASP A 1 93 ? 7.221 -1.130 13.724 1.00 77.81 93 ASP A N 1
ATOM 730 C CA . ASP A 1 93 ? 8.380 -0.404 14.216 1.00 77.81 93 ASP A CA 1
ATOM 731 C C . ASP A 1 93 ? 8.667 0.806 13.315 1.00 77.81 93 ASP A C 1
ATOM 733 O O . ASP A 1 93 ? 8.092 0.984 12.239 1.00 77.81 93 ASP A O 1
ATOM 737 N N . SER A 1 94 ? 9.585 1.674 13.735 1.00 73.94 94 SER A N 1
ATOM 738 C CA . SER A 1 94 ? 9.947 2.858 12.947 1.00 73.94 94 SER A CA 1
ATOM 739 C C . SER A 1 94 ? 10.559 2.517 11.578 1.00 73.94 94 SER A C 1
ATOM 741 O O . SER A 1 94 ? 10.664 3.401 10.732 1.00 73.94 94 SER A O 1
ATOM 743 N N . LYS A 1 95 ? 10.992 1.266 11.351 1.00 77.62 95 LYS A N 1
ATOM 744 C CA . LYS A 1 95 ? 11.641 0.822 10.107 1.00 77.62 95 LYS A CA 1
ATOM 745 C C . LYS A 1 95 ? 10.635 0.337 9.068 1.00 77.62 95 LYS A C 1
ATOM 747 O O . LYS A 1 95 ? 10.902 0.467 7.877 1.00 77.62 95 LYS A O 1
ATOM 752 N N . ASN A 1 96 ? 9.514 -0.232 9.503 1.00 83.31 96 ASN A N 1
ATOM 753 C CA . ASN A 1 96 ? 8.464 -0.775 8.643 1.00 83.31 96 ASN A CA 1
ATOM 754 C C . ASN A 1 96 ? 7.201 0.103 8.602 1.00 83.31 96 ASN A C 1
ATOM 756 O O . ASN A 1 96 ? 6.317 -0.126 7.779 1.00 83.31 96 ASN A O 1
ATOM 760 N N . PHE A 1 97 ? 7.139 1.144 9.434 1.00 84.62 9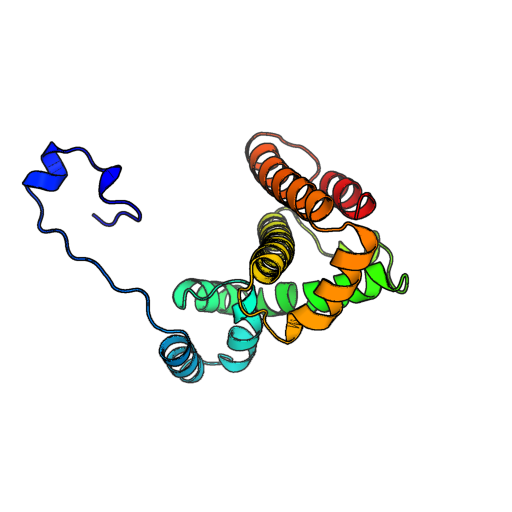7 PHE A N 1
ATOM 761 C CA . PHE A 1 97 ? 6.032 2.093 9.465 1.00 84.62 97 PHE A CA 1
ATOM 762 C C . PHE A 1 97 ? 5.695 2.681 8.089 1.00 84.62 97 PHE A C 1
ATOM 764 O O . PHE A 1 97 ? 4.528 2.736 7.695 1.00 84.62 97 PHE A O 1
ATOM 771 N N . GLU A 1 98 ? 6.715 3.123 7.348 1.00 84.56 98 GLU A N 1
ATOM 772 C CA . GLU A 1 98 ? 6.499 3.731 6.036 1.00 84.56 98 GLU A CA 1
ATOM 773 C C . GLU A 1 98 ? 5.906 2.719 5.050 1.00 84.56 98 GLU A C 1
ATOM 775 O O . GLU A 1 98 ? 5.004 3.058 4.286 1.00 84.56 98 GLU A O 1
ATOM 780 N N . ASP A 1 99 ? 6.378 1.471 5.090 1.00 86.44 99 ASP A N 1
ATOM 781 C CA . ASP A 1 99 ? 5.840 0.378 4.281 1.00 86.44 99 ASP A CA 1
ATOM 782 C C . ASP A 1 99 ? 4.368 0.124 4.603 1.00 86.44 99 ASP A C 1
ATOM 784 O O . ASP A 1 99 ? 3.546 0.027 3.694 1.00 86.44 99 ASP A O 1
ATOM 788 N N . TYR A 1 100 ? 4.015 0.117 5.888 1.00 87.75 100 TYR A N 1
ATOM 789 C CA . TYR A 1 100 ? 2.637 -0.053 6.333 1.00 87.75 100 TYR A CA 1
ATOM 790 C C . TYR A 1 100 ? 1.727 1.069 5.817 1.00 87.75 100 TYR A C 1
ATOM 792 O O . TYR A 1 100 ? 0.691 0.806 5.207 1.00 87.75 100 TYR A O 1
ATOM 800 N N . CYS A 1 101 ? 2.146 2.329 5.972 1.00 88.50 101 CYS A N 1
ATOM 801 C CA . CYS A 1 101 ? 1.397 3.474 5.450 1.00 88.50 101 CYS A CA 1
ATOM 802 C C . CYS A 1 101 ? 1.285 3.446 3.924 1.00 88.50 101 CYS A C 1
ATOM 804 O O . CYS A 1 101 ? 0.228 3.769 3.385 1.00 88.50 101 CYS A O 1
ATOM 806 N N . ASN A 1 102 ? 2.346 3.043 3.218 1.00 88.88 102 ASN A N 1
ATOM 807 C CA . ASN A 1 102 ? 2.312 2.876 1.766 1.00 88.88 102 ASN A CA 1
ATOM 808 C C . ASN A 1 102 ? 1.315 1.781 1.356 1.00 88.88 102 ASN A C 1
ATOM 810 O O . ASN A 1 102 ? 0.592 1.967 0.381 1.00 88.88 102 ASN A O 1
ATOM 814 N N . GLY A 1 103 ? 1.249 0.674 2.103 1.00 90.56 103 GLY A N 1
ATOM 815 C CA . GLY A 1 103 ? 0.278 -0.398 1.894 1.00 90.56 103 GLY A CA 1
ATOM 816 C C . GLY A 1 103 ? -1.161 0.081 2.077 1.00 90.56 103 GLY A C 1
ATOM 817 O O . GLY A 1 103 ? -1.969 -0.054 1.160 1.00 90.56 103 GLY A O 1
ATOM 818 N N . LEU A 1 104 ? -1.463 0.727 3.208 1.00 91.00 104 LEU A N 1
ATOM 819 C CA . LEU A 1 104 ? -2.785 1.309 3.471 1.00 91.00 104 LEU A CA 1
ATOM 820 C C . LEU A 1 104 ? -3.182 2.334 2.402 1.00 91.00 104 LEU A C 1
ATOM 822 O O . LEU A 1 104 ? -4.290 2.292 1.869 1.00 91.00 104 LEU A O 1
ATOM 826 N N . ALA A 1 105 ? -2.263 3.235 2.050 1.00 91.44 105 ALA A N 1
ATOM 827 C CA . ALA A 1 105 ? -2.501 4.246 1.031 1.00 91.44 105 ALA A CA 1
ATOM 828 C C . ALA A 1 105 ? -2.758 3.614 -0.342 1.00 91.44 105 ALA A C 1
ATOM 830 O O . ALA A 1 105 ? -3.644 4.078 -1.056 1.00 91.44 105 ALA A O 1
ATOM 831 N N . ALA A 1 106 ? -2.033 2.550 -0.704 1.00 91.44 106 ALA A N 1
ATOM 832 C CA . ALA A 1 106 ? -2.254 1.827 -1.952 1.00 91.44 106 ALA A CA 1
ATOM 833 C C . ALA A 1 106 ? -3.643 1.180 -1.994 1.00 91.44 106 ALA A C 1
ATOM 835 O O . ALA A 1 106 ? -4.338 1.332 -2.993 1.00 91.44 106 ALA A O 1
ATOM 836 N N . ILE A 1 107 ? -4.091 0.542 -0.907 1.00 92.12 107 ILE A N 1
ATOM 837 C CA . ILE A 1 107 ? -5.434 -0.056 -0.820 1.00 92.12 107 ILE A CA 1
ATOM 838 C C . ILE A 1 107 ? -6.508 1.010 -1.045 1.00 92.12 107 ILE A C 1
ATOM 840 O O . ILE A 1 107 ? -7.363 0.858 -1.919 1.00 92.12 107 ILE A O 1
ATOM 844 N N . VAL A 1 108 ? -6.438 2.116 -0.300 1.00 92.06 108 VAL A N 1
ATOM 845 C CA . VAL A 1 108 ? -7.415 3.208 -0.413 1.00 92.06 108 VAL A CA 1
ATOM 846 C C . VAL A 1 108 ? -7.378 3.824 -1.813 1.00 92.06 108 VAL A C 1
ATOM 848 O O . VAL A 1 108 ? -8.426 4.041 -2.417 1.00 92.06 108 VAL A O 1
ATOM 851 N N . HIS A 1 109 ? -6.188 4.048 -2.374 1.00 91.88 109 HIS A N 1
ATOM 852 C CA . HIS A 1 109 ? -6.029 4.580 -3.725 1.00 91.88 109 HIS A CA 1
ATOM 853 C C . HIS A 1 109 ? -6.649 3.663 -4.787 1.00 91.88 109 HIS A C 1
ATOM 855 O O . HIS A 1 109 ? -7.392 4.139 -5.641 1.00 91.88 109 HIS A O 1
ATOM 861 N N . GLN A 1 110 ? -6.404 2.352 -4.717 1.00 90.94 110 GLN A N 1
ATOM 862 C CA . GLN A 1 110 ? -7.004 1.377 -5.634 1.00 90.94 110 GLN A CA 1
ATOM 863 C C . GLN A 1 110 ? -8.534 1.356 -5.512 1.00 90.94 110 GLN A C 1
ATOM 865 O O . GLN A 1 110 ? -9.228 1.314 -6.526 1.00 90.94 110 GLN A O 1
ATOM 870 N N . CYS A 1 111 ? -9.073 1.470 -4.294 1.00 91.25 111 CYS A N 1
ATOM 871 C CA . CYS A 1 111 ? -10.516 1.573 -4.069 1.00 91.25 111 CYS A CA 1
ATOM 872 C C . CYS A 1 111 ? -11.109 2.841 -4.707 1.00 91.25 111 CYS A C 1
ATOM 874 O O . CYS A 1 111 ? -12.155 2.782 -5.357 1.00 91.25 111 CYS A O 1
ATOM 876 N N . ILE A 1 112 ? -10.423 3.982 -4.571 1.00 91.31 112 ILE A N 1
ATOM 877 C CA . ILE A 1 112 ? -10.816 5.244 -5.213 1.00 91.31 112 ILE A CA 1
ATOM 878 C C . ILE A 1 112 ? -10.772 5.088 -6.739 1.00 91.31 112 ILE A C 1
ATOM 880 O O . ILE A 1 112 ? -11.750 5.410 -7.409 1.00 91.31 112 ILE A O 1
ATOM 884 N N . CYS A 1 113 ? -9.694 4.542 -7.307 1.00 90.44 113 CYS A N 1
ATOM 885 C CA . CYS A 1 113 ? -9.584 4.314 -8.750 1.00 90.44 113 CYS A CA 1
ATOM 886 C C . CYS A 1 113 ? -10.652 3.349 -9.284 1.00 90.44 113 CYS A C 1
ATOM 888 O O . CYS A 1 113 ? -11.188 3.557 -10.372 1.00 90.44 113 CYS A O 1
ATOM 890 N N . HIS A 1 114 ? -10.993 2.305 -8.527 1.00 92.69 114 HIS A N 1
ATOM 891 C CA . HIS A 1 114 ? -12.069 1.392 -8.900 1.00 92.69 114 HIS A CA 1
ATOM 892 C C . HIS A 1 114 ? -13.421 2.111 -8.953 1.00 92.69 114 HIS A C 1
ATOM 894 O O . HIS A 1 114 ? -14.194 1.899 -9.885 1.00 92.69 114 HIS A O 1
ATOM 900 N N . SER A 1 115 ? -13.673 3.050 -8.031 1.00 88.06 115 SER A N 1
ATOM 901 C CA . SER A 1 115 ? -14.888 3.877 -8.071 1.00 88.06 115 SER A CA 1
ATOM 902 C C . SER A 1 115 ? -15.001 4.746 -9.334 1.00 88.06 115 SER A C 1
ATOM 904 O O . SER A 1 115 ? -16.108 5.114 -9.719 1.00 88.06 115 SER A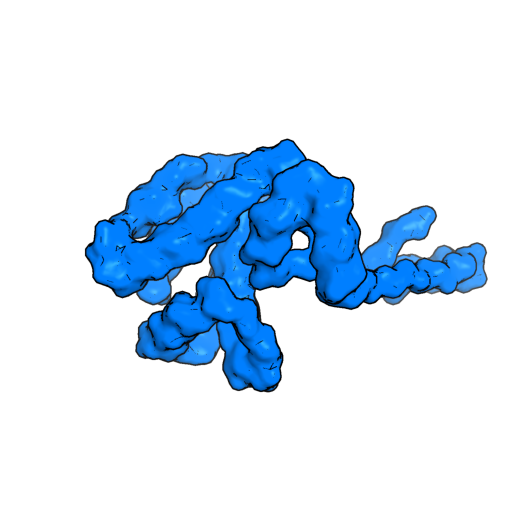 O 1
ATOM 906 N N . THR A 1 116 ? -13.886 5.024 -10.022 1.00 88.00 116 THR A N 1
ATOM 907 C CA . THR A 1 116 ? -13.861 5.752 -11.302 1.00 88.00 116 THR A CA 1
ATOM 908 C C . THR A 1 116 ? -13.798 4.830 -12.528 1.00 88.00 116 THR A C 1
ATOM 910 O O . THR A 1 116 ? -13.547 5.306 -13.633 1.00 88.00 116 THR A O 1
ATOM 913 N N . GLY A 1 117 ? -14.000 3.519 -12.358 1.00 86.00 117 GLY A N 1
ATOM 914 C CA . GLY A 1 117 ? -14.092 2.544 -13.451 1.00 86.00 117 GLY A CA 1
ATOM 915 C C . GLY A 1 117 ? -12.792 1.815 -13.807 1.00 86.00 117 GLY A C 1
ATOM 916 O O . GLY A 1 117 ? -12.757 1.094 -14.805 1.00 86.00 117 GLY A O 1
ATOM 917 N N . MET A 1 118 ? -11.718 1.972 -13.024 1.00 87.19 118 MET A N 1
ATOM 918 C CA . MET A 1 118 ? -10.519 1.139 -13.188 1.00 87.19 118 MET A CA 1
ATOM 919 C C . MET A 1 118 ? -10.765 -0.282 -12.676 1.00 87.19 118 MET A C 1
ATOM 921 O O . MET A 1 118 ? -11.571 -0.490 -11.776 1.00 87.19 118 MET A O 1
ATOM 925 N N . LYS A 1 119 ? -10.044 -1.270 -13.215 1.00 86.69 119 LYS A N 1
ATOM 926 C CA . LYS A 1 119 ? -10.104 -2.649 -12.707 1.00 86.69 119 LYS A CA 1
ATOM 927 C C . LYS A 1 119 ? -9.437 -2.738 -11.333 1.00 86.69 119 LYS A C 1
ATOM 929 O O . LYS A 1 119 ? -8.344 -2.207 -11.156 1.00 86.69 119 LYS A O 1
ATOM 934 N N . LEU A 1 120 ? -10.083 -3.435 -10.403 1.00 87.62 120 LEU A N 1
ATOM 935 C CA . LEU A 1 120 ? -9.542 -3.745 -9.082 1.00 87.62 120 LEU A CA 1
ATOM 936 C C . LEU A 1 120 ? -8.919 -5.144 -9.088 1.00 87.62 120 LEU A C 1
ATOM 938 O O . LEU A 1 120 ? -9.409 -6.040 -9.774 1.00 87.62 120 LEU A O 1
ATOM 942 N N . ASP A 1 121 ? -7.848 -5.319 -8.319 1.00 86.19 121 ASP A N 1
ATOM 943 C CA . ASP A 1 121 ? -7.285 -6.640 -8.045 1.00 86.19 121 ASP A CA 1
ATOM 944 C C . ASP A 1 121 ? -8.281 -7.490 -7.238 1.00 86.19 121 ASP A C 1
ATOM 946 O O . ASP A 1 121 ? -8.923 -6.991 -6.309 1.00 86.19 121 ASP A O 1
ATOM 950 N N . GLU A 1 122 ? -8.409 -8.774 -7.570 1.00 84.94 122 GLU A N 1
ATOM 951 C CA . GLU A 1 122 ? -9.353 -9.685 -6.912 1.00 84.94 122 GLU A CA 1
ATOM 952 C C . GLU A 1 122 ? -9.109 -9.770 -5.397 1.00 84.94 122 GLU A C 1
ATOM 954 O O . GLU A 1 122 ? -10.067 -9.797 -4.619 1.00 84.94 122 GLU A O 1
ATOM 959 N N . SER A 1 123 ? -7.845 -9.666 -4.972 1.00 84.25 123 SER A N 1
ATOM 960 C CA . SER A 1 123 ? -7.424 -9.681 -3.563 1.00 84.25 123 SER A CA 1
ATOM 961 C C . SER A 1 123 ? -8.010 -8.521 -2.748 1.00 84.25 123 SER A C 1
ATOM 963 O O . SER A 1 123 ? -8.125 -8.608 -1.527 1.00 84.25 123 SER A O 1
ATOM 965 N N . LEU A 1 124 ? -8.382 -7.416 -3.406 1.00 87.50 124 LEU A N 1
ATOM 966 C CA . LEU A 1 124 ? -8.945 -6.226 -2.764 1.00 87.50 124 LEU A CA 1
ATOM 967 C C . LEU A 1 124 ? -10.477 -6.179 -2.800 1.00 87.50 124 LEU A C 1
ATOM 969 O O . LEU A 1 124 ? -11.063 -5.306 -2.161 1.00 87.50 124 LEU A O 1
ATOM 973 N N . SER A 1 125 ? -11.137 -7.089 -3.520 1.00 87.50 125 SER A N 1
ATOM 974 C CA . SER A 1 125 ? -12.591 -7.055 -3.747 1.00 87.50 125 SER A CA 1
ATOM 975 C C . SER A 1 125 ? -13.411 -7.050 -2.447 1.00 87.50 125 SER A C 1
ATOM 977 O O . SER A 1 125 ? -14.306 -6.217 -2.275 1.00 87.50 125 SER A O 1
ATOM 979 N N . GLN A 1 126 ? -13.060 -7.919 -1.496 1.00 87.25 126 GLN A N 1
ATOM 980 C CA . GLN A 1 126 ? -13.731 -8.016 -0.199 1.00 87.25 126 GLN A CA 1
ATOM 981 C C . GLN A 1 126 ? -13.537 -6.737 0.627 1.00 87.25 126 GLN A C 1
ATOM 983 O O . GLN A 1 126 ? -14.513 -6.145 1.086 1.00 87.25 126 GLN A O 1
ATOM 988 N N . ILE A 1 127 ? -12.298 -6.247 0.738 1.00 89.69 127 ILE A N 1
ATOM 989 C CA . ILE A 1 127 ? -11.975 -5.017 1.481 1.00 89.69 127 ILE A CA 1
ATOM 990 C C . ILE A 1 127 ? -12.675 -3.804 0.864 1.00 89.69 127 ILE A C 1
ATOM 992 O O . ILE A 1 127 ? -13.208 -2.968 1.591 1.00 89.69 127 ILE A O 1
ATOM 996 N N . TYR A 1 128 ? -12.722 -3.719 -0.467 1.00 90.88 128 TYR A N 1
ATOM 997 C CA . TYR A 1 128 ? -13.389 -2.632 -1.175 1.00 90.88 128 TYR A CA 1
ATOM 998 C C . TYR A 1 128 ? -14.864 -2.516 -0.781 1.00 90.88 128 TYR A C 1
ATOM 1000 O O . TYR A 1 128 ? -15.326 -1.420 -0.467 1.00 90.88 128 TYR A O 1
ATOM 1008 N N . SER A 1 129 ? -15.590 -3.639 -0.750 1.00 90.19 129 SER A N 1
ATOM 1009 C CA . SER A 1 129 ? -17.013 -3.649 -0.385 1.00 90.19 129 SER A CA 1
ATOM 1010 C C . SER A 1 129 ? -17.253 -3.109 1.031 1.00 90.19 129 SER A C 1
ATOM 1012 O O . SER A 1 129 ? -18.140 -2.281 1.241 1.00 90.19 129 SER A O 1
ATOM 1014 N N . ILE A 1 130 ? -16.398 -3.498 1.980 1.00 90.19 130 ILE A N 1
ATOM 1015 C CA . ILE A 1 130 ? -16.456 -3.077 3.382 1.00 90.19 130 ILE A CA 1
ATOM 1016 C C . ILE A 1 130 ? -16.127 -1.586 3.520 1.00 90.19 130 ILE A C 1
ATOM 1018 O O . ILE A 1 130 ? -16.876 -0.836 4.147 1.00 90.19 130 ILE A O 1
ATOM 1022 N N . LEU A 1 131 ? -15.025 -1.146 2.909 1.00 90.00 131 LEU A N 1
ATOM 1023 C CA . LEU A 1 131 ? -14.571 0.245 2.935 1.00 90.00 131 LEU A CA 1
ATOM 1024 C C . LEU A 1 131 ? -15.615 1.193 2.340 1.00 90.00 131 LEU A C 1
ATOM 1026 O O . LEU A 1 131 ? -15.905 2.247 2.906 1.00 90.00 131 LEU A O 1
ATOM 1030 N N . MET A 1 132 ? -16.212 0.803 1.215 1.00 90.38 132 MET A N 1
ATOM 1031 C CA . MET A 1 132 ? -17.270 1.575 0.574 1.00 90.38 132 MET A CA 1
ATOM 1032 C C . MET A 1 132 ? -18.529 1.661 1.434 1.00 90.38 132 MET A C 1
ATOM 1034 O O . MET A 1 132 ? -19.131 2.731 1.495 1.00 90.38 132 MET A O 1
ATOM 1038 N N . ALA A 1 133 ? -18.908 0.576 2.114 1.00 90.62 133 ALA A N 1
ATOM 1039 C CA . ALA A 1 133 ? -20.068 0.562 2.999 1.00 90.62 133 ALA A CA 1
ATOM 1040 C C . ALA A 1 133 ? -19.870 1.425 4.258 1.00 90.62 133 ALA A C 1
ATOM 1042 O O . ALA A 1 133 ? -20.817 2.068 4.705 1.00 90.62 133 ALA A O 1
ATOM 1043 N N . ARG A 1 134 ? -18.657 1.452 4.827 1.00 88.25 134 ARG A N 1
ATOM 1044 C CA . ARG A 1 134 ? -18.357 2.197 6.064 1.00 88.25 134 ARG A CA 1
ATOM 1045 C C . ARG A 1 134 ? -18.055 3.675 5.842 1.00 88.25 134 ARG A C 1
ATOM 1047 O O . ARG A 1 134 ? -18.571 4.516 6.570 1.00 88.25 134 ARG A O 1
ATOM 1054 N N . LEU A 1 135 ? -17.211 3.993 4.861 1.00 89.56 135 LEU A N 1
ATOM 1055 C CA . LEU A 1 135 ? -16.652 5.340 4.682 1.00 89.56 135 LEU A CA 1
ATOM 1056 C C . LEU A 1 135 ? -17.237 6.083 3.480 1.00 89.56 135 LEU A C 1
ATOM 1058 O O . LEU A 1 135 ? -17.264 7.317 3.460 1.00 89.56 135 LEU A O 1
ATOM 1062 N N . GLY A 1 136 ? -17.659 5.345 2.452 1.00 91.19 136 GLY A N 1
ATOM 1063 C CA . GLY A 1 136 ? -17.962 5.908 1.140 1.00 91.19 136 GLY A CA 1
ATOM 1064 C C . GLY A 1 136 ? -16.747 6.567 0.464 1.00 91.19 136 GLY A C 1
ATOM 1065 O O . GLY A 1 136 ? -15.640 6.633 0.999 1.00 91.19 136 GLY A O 1
ATOM 1066 N N . ILE A 1 137 ? -16.950 7.090 -0.749 1.00 91.69 137 ILE A N 1
ATOM 1067 C CA . ILE A 1 137 ? -15.856 7.624 -1.587 1.00 91.69 137 ILE A CA 1
ATOM 1068 C C . ILE A 1 137 ? -15.214 8.869 -0.963 1.00 91.69 137 ILE A C 1
ATOM 1070 O O . ILE A 1 137 ? -13.991 8.988 -0.939 1.00 91.69 137 ILE A O 1
ATOM 1074 N N . GLN A 1 138 ? -16.024 9.792 -0.434 1.00 91.25 138 GLN A N 1
ATOM 1075 C CA . GLN A 1 138 ? -15.511 11.013 0.197 1.00 91.25 138 GLN A CA 1
ATOM 1076 C C . GLN A 1 138 ? -14.663 10.691 1.431 1.00 91.25 138 GLN A C 1
ATOM 1078 O O . GLN A 1 138 ? -13.563 11.227 1.563 1.00 91.25 138 GLN A O 1
ATOM 1083 N N . GLY A 1 139 ? -15.124 9.763 2.279 1.00 91.88 139 GLY A N 1
ATOM 1084 C CA . GLY A 1 139 ? -14.360 9.290 3.429 1.00 91.88 139 GLY A CA 1
ATOM 1085 C C . GLY A 1 139 ? -13.023 8.689 3.004 1.00 91.88 139 GLY A C 1
ATOM 1086 O O . GLY A 1 139 ? -11.984 9.089 3.525 1.00 91.88 139 GLY A O 1
ATOM 1087 N N . LEU A 1 140 ? -13.016 7.820 1.987 1.00 92.31 140 LEU A N 1
ATOM 1088 C CA . LEU A 1 140 ? -11.781 7.239 1.445 1.00 92.31 140 LEU A CA 1
ATOM 1089 C C . LEU A 1 140 ? -10.794 8.302 0.949 1.00 92.31 140 LEU A C 1
ATOM 1091 O O . LEU A 1 140 ? -9.606 8.221 1.257 1.00 92.31 140 LEU A O 1
ATOM 1095 N N . MET A 1 141 ? -11.263 9.329 0.237 1.00 92.38 141 MET A N 1
ATOM 1096 C CA . MET A 1 141 ? -10.399 10.427 -0.210 1.00 92.38 141 MET A CA 1
ATOM 1097 C C . MET A 1 141 ? -9.785 11.194 0.967 1.00 92.38 141 MET A C 1
ATOM 1099 O O . MET A 1 141 ? -8.585 11.479 0.950 1.00 92.38 141 MET A O 1
ATOM 1103 N N . THR A 1 142 ? -10.573 11.490 2.004 1.00 93.81 142 THR A N 1
ATOM 1104 C CA . THR A 1 142 ? -10.074 12.143 3.223 1.00 93.81 142 THR A CA 1
ATOM 1105 C C . THR A 1 142 ? -9.038 11.275 3.937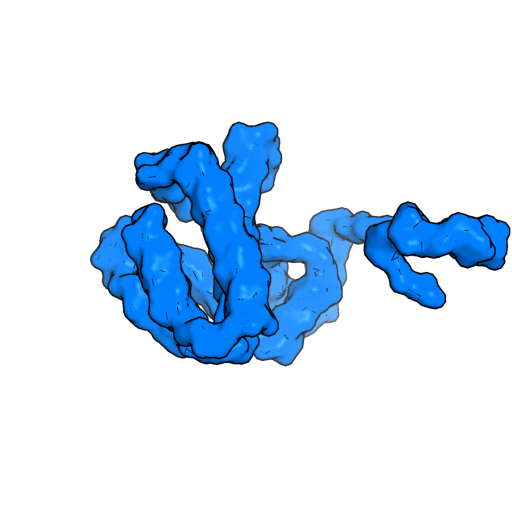 1.00 93.81 142 THR A C 1
ATOM 1107 O O . THR A 1 142 ? -7.977 11.780 4.303 1.00 93.81 142 THR A O 1
ATOM 1110 N N . ARG A 1 143 ? -9.285 9.965 4.079 1.00 92.38 143 ARG A N 1
ATOM 1111 C CA . ARG A 1 143 ? -8.328 9.025 4.694 1.00 92.38 143 ARG A CA 1
ATOM 1112 C C . ARG A 1 143 ? -7.044 8.893 3.890 1.00 92.38 143 ARG A C 1
ATOM 1114 O O . ARG A 1 143 ? -5.962 8.893 4.470 1.00 92.38 143 ARG A O 1
ATOM 1121 N N . TYR A 1 144 ? -7.134 8.861 2.563 1.00 92.81 144 TYR A N 1
ATOM 1122 C CA . TYR A 1 144 ? -5.951 8.855 1.707 1.00 92.81 144 TYR A CA 1
ATOM 1123 C C . TYR A 1 144 ? -5.083 10.099 1.933 1.00 92.81 144 TYR A C 1
ATOM 1125 O O . TYR A 1 144 ? -3.873 9.986 2.120 1.00 92.81 144 TYR A O 1
ATOM 1133 N N . GLN A 1 145 ? -5.692 11.288 1.977 1.00 92.12 145 GLN A N 1
ATOM 1134 C CA . GLN A 1 145 ? -4.972 12.535 2.255 1.00 92.12 145 GLN A CA 1
ATOM 1135 C C . GLN A 1 145 ? -4.359 12.553 3.661 1.00 92.12 145 GLN A C 1
ATOM 1137 O O . GLN A 1 145 ? -3.216 12.988 3.815 1.00 92.12 145 GLN A O 1
ATOM 1142 N N . ALA A 1 146 ? -5.083 12.054 4.667 1.00 90.69 146 ALA A N 1
ATOM 1143 C CA . ALA A 1 146 ? -4.591 11.947 6.037 1.00 90.69 146 ALA A CA 1
ATOM 1144 C C . ALA A 1 146 ? -3.350 11.043 6.127 1.00 90.69 146 ALA A C 1
ATOM 1146 O O . ALA A 1 146 ? -2.345 11.455 6.701 1.00 90.69 146 ALA A O 1
ATOM 1147 N N . LEU A 1 147 ? -3.351 9.884 5.455 1.00 91.44 147 LEU A N 1
ATOM 1148 C CA . LEU A 1 147 ? -2.184 8.996 5.378 1.00 91.44 147 LEU A CA 1
ATOM 1149 C C . LEU A 1 147 ? -0.972 9.658 4.703 1.00 91.44 147 LEU A C 1
ATOM 1151 O O . LEU A 1 147 ? 0.154 9.531 5.187 1.00 91.44 147 LEU A O 1
ATOM 1155 N N . GLN A 1 148 ? -1.179 10.389 3.601 1.00 89.44 148 GLN A N 1
ATOM 1156 C CA . GLN A 1 148 ? -0.086 11.111 2.932 1.00 89.44 148 GLN A CA 1
ATOM 1157 C C . GLN A 1 148 ? 0.495 12.211 3.827 1.00 89.44 148 GLN A C 1
ATOM 1159 O O . GLN A 1 148 ? 1.714 12.390 3.897 1.00 89.44 148 GLN A O 1
ATOM 1164 N N . LYS A 1 149 ? -0.374 12.929 4.547 1.00 88.69 149 LYS A N 1
ATOM 1165 C CA . LYS A 1 149 ? 0.042 13.946 5.510 1.00 88.69 149 LYS A CA 1
ATOM 1166 C C . LYS A 1 149 ? 0.813 13.321 6.671 1.00 88.69 149 LYS A C 1
ATOM 1168 O O . LYS A 1 149 ? 1.910 13.783 6.969 1.00 88.69 149 LYS A O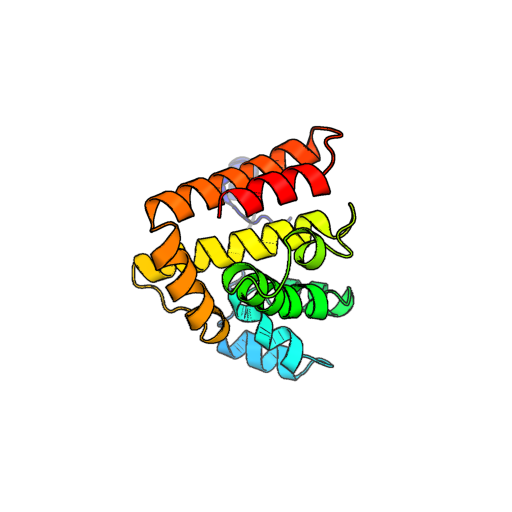 1
ATOM 1173 N N . LEU A 1 150 ? 0.302 12.233 7.245 1.00 87.38 150 LEU A N 1
ATOM 1174 C CA . LEU A 1 150 ? 0.948 11.494 8.327 1.00 87.38 150 LEU A CA 1
ATOM 1175 C C . LEU A 1 150 ? 2.366 11.055 7.939 1.00 87.38 150 LEU A C 1
ATOM 1177 O O . LEU A 1 150 ? 3.310 11.238 8.707 1.00 87.38 150 LEU A O 1
ATOM 1181 N N . LYS A 1 151 ? 2.530 10.545 6.714 1.00 85.69 151 LYS A N 1
ATOM 1182 C CA . LYS A 1 151 ? 3.836 10.172 6.165 1.00 85.69 151 LYS A CA 1
ATOM 1183 C C . LYS A 1 151 ? 4.800 11.365 6.090 1.00 85.69 151 LYS A C 1
ATOM 1185 O O . LYS A 1 151 ? 5.953 11.237 6.493 1.00 85.69 151 LYS A O 1
ATOM 1190 N N . SER A 1 152 ? 4.344 12.519 5.596 1.00 84.56 152 SER A N 1
ATOM 1191 C CA . SER A 1 152 ? 5.152 13.752 5.555 1.00 84.56 152 SER A CA 1
ATOM 1192 C C . SER A 1 152 ? 5.513 14.251 6.956 1.00 84.56 152 SER A C 1
ATOM 1194 O O . SER A 1 152 ? 6.645 14.676 7.191 1.00 84.56 152 SER A O 1
ATOM 1196 N N . ASP A 1 153 ? 4.557 14.229 7.881 1.00 84.12 153 ASP A N 1
ATOM 1197 C CA . ASP A 1 153 ? 4.724 14.800 9.215 1.00 84.12 153 ASP A CA 1
ATOM 1198 C C . ASP A 1 153 ? 5.700 13.965 10.049 1.00 84.12 153 ASP A C 1
ATOM 1200 O O . ASP A 1 153 ? 6.572 14.528 10.709 1.00 84.12 153 ASP A O 1
ATOM 1204 N N . LEU A 1 154 ? 5.658 12.636 9.945 1.00 77.31 154 LEU A N 1
ATOM 1205 C CA . LEU A 1 154 ? 6.601 11.751 10.638 1.00 77.31 154 LEU A CA 1
ATOM 1206 C C . LEU A 1 154 ? 8.030 11.807 10.086 1.00 77.31 154 LEU A C 1
ATOM 1208 O O . LEU A 1 154 ? 8.973 11.543 10.822 1.00 77.31 154 LEU A O 1
ATOM 1212 N N . GLN A 1 155 ? 8.225 12.212 8.829 1.00 75.62 155 GLN A N 1
ATOM 1213 C CA . GLN A 1 155 ? 9.572 12.500 8.318 1.00 75.62 155 GLN A CA 1
ATOM 1214 C C . GLN A 1 155 ? 10.165 13.788 8.909 1.00 75.62 155 GLN A C 1
ATOM 1216 O O . GLN A 1 155 ? 11.381 13.968 8.901 1.00 75.62 155 GLN A O 1
ATOM 1221 N N . LYS A 1 156 ? 9.317 14.698 9.402 1.00 77.56 156 LYS A N 1
ATOM 1222 C CA . LYS A 1 156 ? 9.715 16.021 9.908 1.00 77.56 156 LYS A CA 1
ATOM 1223 C C . LYS A 1 156 ? 9.679 16.124 11.432 1.00 77.56 156 LYS A C 1
ATOM 1225 O O . LYS A 1 156 ? 10.276 17.042 11.986 1.00 77.56 156 LYS A O 1
ATOM 1230 N N . THR A 1 157 ? 8.965 15.228 12.109 1.00 72.00 157 THR A N 1
ATOM 1231 C CA . THR A 1 157 ? 8.673 15.312 13.544 1.00 72.00 157 THR A CA 1
ATOM 1232 C C . THR A 1 157 ? 8.969 13.987 14.250 1.00 72.00 157 THR A C 1
ATOM 1234 O O . THR A 1 157 ? 8.730 12.919 13.699 1.00 72.00 157 THR A O 1
ATOM 1237 N N . ASN A 1 158 ? 9.433 14.040 15.504 1.00 71.31 158 ASN A N 1
ATOM 1238 C CA . ASN A 1 158 ? 9.645 12.858 16.361 1.00 71.31 158 ASN A CA 1
ATOM 1239 C C . ASN A 1 158 ? 8.330 12.346 16.992 1.00 71.31 158 ASN A C 1
ATOM 1241 O O . ASN A 1 158 ? 8.299 11.963 18.163 1.00 71.31 158 ASN A O 1
ATOM 1245 N N . LEU A 1 159 ? 7.216 12.404 16.257 1.00 75.62 159 LEU A N 1
ATOM 1246 C CA . LEU A 1 159 ? 5.933 11.894 16.742 1.00 75.62 159 LEU A CA 1
ATOM 1247 C C . LEU A 1 159 ? 5.971 10.365 16.847 1.00 75.62 159 LEU A C 1
ATOM 1249 O O . LEU A 1 159 ? 6.684 9.697 16.104 1.00 75.62 159 LEU A O 1
ATOM 1253 N N . ASN A 1 160 ? 5.186 9.800 17.770 1.00 82.50 160 ASN A N 1
ATOM 1254 C CA . ASN A 1 160 ? 5.088 8.350 17.920 1.00 82.50 160 ASN A CA 1
ATOM 1255 C C . ASN A 1 160 ? 4.270 7.755 16.751 1.00 82.50 160 ASN A C 1
ATOM 1257 O O . ASN A 1 160 ? 3.056 7.982 16.698 1.00 82.50 160 ASN A O 1
ATOM 1261 N N . PRO A 1 161 ? 4.895 6.984 15.840 1.00 81.12 161 PRO A N 1
ATOM 1262 C CA . PRO A 1 161 ? 4.240 6.488 14.632 1.00 81.12 161 PRO A CA 1
ATOM 1263 C C . PRO A 1 161 ? 3.087 5.523 14.930 1.00 81.12 161 PRO A C 1
ATOM 1265 O O . PRO A 1 161 ? 2.057 5.577 14.262 1.00 81.12 161 PRO A O 1
ATOM 1268 N N . ILE A 1 162 ? 3.229 4.681 15.961 1.00 84.69 162 ILE A N 1
ATOM 1269 C CA . ILE A 1 162 ? 2.201 3.705 16.343 1.00 84.69 162 ILE A CA 1
ATOM 1270 C C . ILE A 1 162 ? 0.942 4.443 16.794 1.00 84.69 162 ILE A C 1
ATOM 1272 O O . ILE A 1 162 ? -0.132 4.187 16.265 1.00 84.69 162 ILE A O 1
ATOM 1276 N N . MET A 1 163 ? 1.082 5.410 17.706 1.00 86.00 163 MET A N 1
ATOM 1277 C CA . MET A 1 163 ? -0.056 6.169 18.238 1.00 86.00 163 MET A CA 1
ATOM 1278 C C . MET A 1 163 ? -0.824 6.906 17.132 1.00 86.00 163 MET A C 1
ATOM 1280 O O . MET A 1 163 ? -2.054 6.903 17.129 1.00 86.00 163 MET A O 1
ATOM 1284 N N . GLN A 1 164 ? -0.112 7.523 16.187 1.00 86.06 164 GLN A N 1
ATOM 1285 C CA . GLN A 1 164 ? -0.745 8.245 15.084 1.00 86.06 164 GLN A CA 1
ATOM 1286 C C . GLN A 1 164 ? -1.507 7.305 14.147 1.00 86.06 164 GLN A C 1
ATOM 1288 O O . GLN A 1 164 ? -2.625 7.610 13.740 1.00 86.06 164 GLN A O 1
ATOM 1293 N N . LEU A 1 165 ? -0.940 6.136 13.845 1.00 85.88 165 LEU A N 1
ATOM 1294 C CA . LEU A 1 165 ? -1.606 5.153 12.999 1.00 85.88 165 LEU A CA 1
ATOM 1295 C C . LEU A 1 165 ? -2.800 4.504 13.697 1.00 85.88 165 LEU A C 1
ATOM 1297 O O . LEU A 1 165 ? -3.829 4.287 13.067 1.00 85.88 165 LEU A O 1
ATOM 1301 N N . THR A 1 166 ? -2.699 4.252 15.006 1.00 87.00 166 THR A N 1
ATOM 1302 C CA . THR A 1 166 ? -3.840 3.827 15.823 1.00 87.00 166 THR A CA 1
ATOM 1303 C C . THR A 1 166 ? -4.960 4.855 15.744 1.00 87.00 166 THR A C 1
ATOM 1305 O O . THR A 1 166 ? -6.114 4.489 15.541 1.00 87.00 166 THR A O 1
ATOM 1308 N N . HIS A 1 167 ? -4.638 6.142 15.887 1.00 87.88 167 HIS A N 1
ATOM 1309 C CA . HIS A 1 167 ? -5.627 7.204 15.762 1.00 87.88 167 HIS A CA 1
ATOM 1310 C C . HIS A 1 167 ? -6.260 7.221 14.366 1.00 87.88 167 HIS A C 1
ATOM 1312 O O . HIS A 1 167 ? -7.480 7.258 14.284 1.00 87.88 167 HIS A O 1
ATOM 1318 N N . GLU A 1 168 ? -5.474 7.123 13.290 1.00 88.44 168 GLU A N 1
ATOM 1319 C CA . GLU A 1 168 ? -6.008 7.064 11.923 1.00 88.44 168 GLU A CA 1
ATOM 1320 C C . GLU A 1 168 ? -6.932 5.861 11.699 1.00 88.44 168 GLU A C 1
ATOM 1322 O O . GLU A 1 168 ? -8.048 6.044 11.219 1.00 88.44 168 GLU A O 1
ATOM 1327 N N . LEU A 1 169 ? -6.518 4.652 12.092 1.00 87.06 169 LEU A N 1
ATOM 1328 C CA . LEU A 1 169 ? -7.319 3.433 11.921 1.00 87.06 169 LEU A CA 1
ATOM 1329 C C . LEU A 1 169 ? -8.608 3.438 12.753 1.00 87.06 169 LEU A C 1
ATOM 1331 O O . LEU A 1 169 ? -9.596 2.849 12.337 1.00 87.06 169 LEU A O 1
ATOM 1335 N N . ASN A 1 170 ? -8.645 4.138 13.890 1.00 87.19 170 ASN A N 1
ATOM 1336 C CA . ASN A 1 170 ? -9.888 4.323 14.651 1.00 87.19 170 ASN A CA 1
ATOM 1337 C C . ASN A 1 170 ? -10.935 5.162 13.903 1.00 87.19 170 ASN A C 1
ATOM 1339 O O . ASN A 1 170 ? -12.101 5.162 14.289 1.00 87.19 170 ASN A O 1
ATOM 1343 N N . GLN A 1 171 ? -10.536 5.911 12.872 1.00 85.56 171 GLN A N 1
ATOM 1344 C CA . GLN A 1 171 ? -11.455 6.729 12.082 1.00 85.56 171 GLN A CA 1
ATOM 1345 C C . GLN A 1 171 ? -11.934 6.040 10.789 1.00 85.56 171 GLN A C 1
ATOM 1347 O O . GLN A 1 171 ? -12.524 6.717 9.933 1.00 85.56 171 GLN A O 1
ATOM 1352 N N . TRP A 1 172 ? -11.610 4.752 10.621 1.00 85.31 172 TRP A N 1
ATOM 1353 C CA . TRP A 1 172 ? -11.946 3.916 9.463 1.00 85.31 172 TRP A CA 1
ATOM 1354 C C . TRP A 1 172 ? -13.234 3.109 9.664 1.00 85.31 172 TRP A C 1
ATOM 1356 O O . TRP A 1 172 ? -13.562 2.750 10.816 1.00 85.31 172 TRP A O 1
#